Protein AF-A0A1H5B3J5-F1 (afdb_monomer)

Mean predicted aligned error: 4.42 Å

Organism: Pseudomonas anguilliseptica (NCBI:txid53406)

Radius of gyration: 18.08 Å; Cα contacts (8 Å, |Δi|>4): 80; chains: 1; bounding box: 44×31×54 Å

Sequence (116 aa):
MSEQALRQEIAELRAKVEAVDDWAAGVHRVLADVLPFLLRGHPEVEKVQQLLQQADRRYEELSAHPEKSQGPGDAAGLYEPGKMLNRLFGVLGVWPGVAPQLAARESLDRINQAKQ

Solvent-accessible surface area (backbone atoms only — not comparable to full-atom values): 6378 Å² total; per-residue (Å²): 133,54,73,68,57,52,54,51,52,51,51,54,52,48,54,51,53,50,56,52,49,54,51,52,51,51,53,51,50,52,48,65,69,50,44,57,72,64,36,49,91,35,92,60,36,66,61,53,49,51,54,19,46,50,24,32,52,51,19,54,48,30,68,78,35,61,86,72,45,89,47,99,92,44,52,33,77,79,21,40,67,37,27,51,49,41,51,52,36,30,44,70,50,40,43,83,97,49,57,28,70,56,41,42,48,57,51,51,52,51,56,57,59,76,74,109

Structure (mmCIF, N/CA/C/O backbone):
data_AF-A0A1H5B3J5-F1
#
_entry.id   AF-A0A1H5B3J5-F1
#
loop_
_atom_site.group_PDB
_atom_site.id
_atom_site.type_symbol
_atom_site.label_atom_id
_atom_site.label_alt_id
_atom_site.label_comp_id
_atom_site.label_asym_id
_atom_site.label_entity_id
_atom_site.label_seq_id
_atom_site.pdbx_PDB_ins_code
_atom_site.Cartn_x
_atom_site.Cartn_y
_atom_site.Cartn_z
_atom_site.occupancy
_atom_site.B_iso_or_equiv
_atom_site.auth_seq_id
_atom_site.auth_comp_id
_atom_site.auth_asym_id
_atom_site.auth_atom_id
_atom_site.pdbx_PDB_model_num
ATOM 1 N N . MET A 1 1 ? -25.882 6.571 30.986 1.00 63.03 1 MET A N 1
ATOM 2 C CA . MET A 1 1 ? -25.580 5.294 30.307 1.00 63.03 1 MET A CA 1
ATOM 3 C C . MET A 1 1 ? -24.847 4.402 31.296 1.00 63.03 1 MET A C 1
ATOM 5 O O . MET A 1 1 ? -24.038 4.940 32.043 1.00 63.03 1 MET A O 1
ATOM 9 N N . SER A 1 2 ? -25.171 3.110 31.394 1.00 90.50 2 SER A N 1
ATOM 10 C CA . SER A 1 2 ? -24.497 2.220 32.353 1.00 90.50 2 SER A CA 1
ATOM 11 C C . SER A 1 2 ? -23.105 1.829 31.850 1.00 90.50 2 SER A C 1
ATOM 13 O O . SER A 1 2 ? -22.862 1.799 30.645 1.00 90.50 2 SER A O 1
ATOM 15 N N . GLU A 1 3 ? -22.192 1.502 32.765 1.00 92.62 3 GLU A N 1
ATOM 16 C CA . GLU A 1 3 ? -20.848 1.021 32.415 1.00 92.62 3 GLU A CA 1
ATOM 17 C C . GLU A 1 3 ? -20.905 -0.217 31.503 1.00 92.62 3 GLU A C 1
ATOM 19 O O . GLU A 1 3 ? -20.137 -0.340 30.553 1.00 92.62 3 GLU A O 1
ATOM 24 N N . GLN A 1 4 ? -21.867 -1.109 31.751 1.00 91.94 4 GLN A N 1
ATOM 25 C CA . GLN A 1 4 ? -22.080 -2.302 30.938 1.00 91.94 4 GLN A CA 1
ATOM 26 C C . GLN A 1 4 ? -22.526 -1.962 29.508 1.00 91.94 4 GLN A C 1
ATOM 28 O O . GLN A 1 4 ? -22.020 -2.562 28.564 1.00 91.94 4 GLN A O 1
ATOM 33 N N . ALA A 1 5 ? -23.403 -0.965 29.341 1.00 91.38 5 ALA A N 1
ATOM 34 C CA . ALA A 1 5 ? -23.809 -0.490 28.019 1.00 91.38 5 ALA A CA 1
ATOM 35 C C . ALA A 1 5 ? -22.631 0.141 27.255 1.00 91.38 5 ALA A C 1
ATOM 37 O O . ALA A 1 5 ? -22.443 -0.156 26.081 1.00 91.38 5 ALA A O 1
ATOM 38 N N . LEU A 1 6 ? -21.782 0.925 27.933 1.00 94.56 6 LEU A N 1
ATOM 39 C CA . LEU A 1 6 ? -20.580 1.516 27.328 1.00 94.56 6 LEU A CA 1
ATOM 40 C C . LEU A 1 6 ? -19.577 0.440 26.874 1.00 94.56 6 LEU A C 1
ATOM 42 O O . LEU A 1 6 ? -19.024 0.523 25.782 1.00 94.56 6 LEU A O 1
ATOM 46 N N . ARG A 1 7 ? -19.343 -0.593 27.695 1.00 94.50 7 ARG A N 1
ATOM 47 C CA . ARG A 1 7 ? -18.445 -1.705 27.334 1.00 94.50 7 ARG A CA 1
ATOM 48 C C . ARG A 1 7 ? -18.953 -2.474 26.115 1.00 94.50 7 ARG A C 1
ATOM 50 O O . ARG A 1 7 ? -18.148 -2.847 25.265 1.00 94.50 7 ARG A O 1
ATOM 57 N N . GLN A 1 8 ? -20.264 -2.695 26.028 1.00 94.38 8 GLN A N 1
ATOM 58 C CA . GLN A 1 8 ? -20.874 -3.361 24.882 1.00 94.38 8 GLN A CA 1
ATOM 59 C C . GLN A 1 8 ? -20.754 -2.513 23.609 1.00 94.38 8 GLN A C 1
ATOM 61 O O . GLN A 1 8 ? -20.320 -3.023 22.581 1.00 94.38 8 GLN A O 1
ATOM 66 N N . GLU A 1 9 ? -21.033 -1.214 23.693 1.00 95.44 9 GLU A N 1
ATOM 67 C CA . GLU A 1 9 ? -20.884 -0.294 22.562 1.00 95.44 9 GLU A CA 1
ATOM 68 C C . GLU A 1 9 ? -19.431 -0.229 22.056 1.00 95.44 9 GLU A C 1
ATOM 70 O O . GLU A 1 9 ? -19.182 -0.297 20.853 1.00 95.44 9 GLU A O 1
ATOM 75 N N . ILE A 1 10 ? -18.447 -0.194 22.963 1.00 95.69 10 ILE A N 1
ATOM 76 C CA . ILE A 1 10 ? -17.023 -0.256 22.598 1.00 95.69 10 ILE A CA 1
ATOM 77 C C . ILE A 1 10 ? -16.686 -1.570 21.883 1.00 95.69 10 ILE A C 1
ATOM 79 O O . ILE A 1 10 ? -15.930 -1.553 20.912 1.00 95.69 10 ILE A O 1
ATOM 83 N N . ALA A 1 11 ? -17.216 -2.704 22.350 1.00 95.69 11 ALA A N 1
ATOM 84 C CA . ALA A 1 11 ? -16.976 -3.999 21.718 1.00 95.69 11 ALA A CA 1
ATOM 85 C C . ALA A 1 11 ? -17.554 -4.046 20.294 1.00 95.69 11 ALA A C 1
ATOM 87 O O . ALA A 1 11 ? -16.880 -4.499 19.371 1.00 95.69 11 ALA A O 1
ATOM 88 N N . GLU A 1 12 ? -18.759 -3.512 20.095 1.00 95.75 12 GLU A N 1
ATOM 89 C CA . GLU A 1 12 ? -19.386 -3.423 18.774 1.00 95.75 12 GLU A CA 1
ATOM 90 C C . GLU A 1 12 ? -18.615 -2.499 17.823 1.00 95.75 12 GLU A C 1
ATOM 92 O O . GLU A 1 12 ? -18.438 -2.826 16.650 1.00 95.75 12 GLU A O 1
ATOM 97 N N . LEU A 1 13 ? -18.130 -1.353 18.310 1.00 96.56 13 LEU A N 1
ATOM 98 C CA . LEU A 1 13 ? -17.313 -0.440 17.508 1.00 96.56 13 LEU A CA 1
ATOM 99 C C . LEU A 1 13 ? -15.976 -1.071 17.114 1.00 96.56 13 LEU A C 1
ATOM 101 O O . LEU A 1 13 ? -15.571 -0.945 15.961 1.00 96.56 13 LEU A O 1
ATOM 105 N N . ARG A 1 14 ? -15.319 -1.790 18.031 1.00 95.88 14 ARG A N 1
ATOM 106 C CA . ARG A 1 14 ? -14.084 -2.532 17.732 1.00 95.88 14 ARG A CA 1
ATOM 107 C C . ARG A 1 14 ? -14.309 -3.581 16.651 1.00 95.88 14 ARG A C 1
ATOM 109 O O . ARG A 1 14 ? -13.586 -3.570 15.664 1.00 95.88 14 ARG A O 1
ATOM 116 N N . ALA A 1 15 ? -15.358 -4.392 16.779 1.00 96.12 15 ALA A N 1
ATOM 117 C CA . ALA A 1 15 ? -15.692 -5.404 15.779 1.00 96.12 15 ALA A CA 1
ATOM 118 C C . ALA A 1 15 ? -15.970 -4.788 14.395 1.00 96.12 15 ALA A C 1
ATOM 120 O O . ALA A 1 15 ? -15.580 -5.342 13.371 1.00 96.12 15 ALA A O 1
ATOM 121 N N . LYS A 1 16 ? -16.618 -3.615 14.346 1.00 95.56 16 LYS A N 1
ATOM 122 C CA . LYS A 1 16 ? -16.837 -2.886 13.086 1.00 95.56 16 LYS A CA 1
ATOM 123 C C . LYS A 1 16 ? -15.531 -2.377 12.478 1.00 95.56 16 LYS A C 1
ATOM 125 O O . LYS A 1 16 ? -15.372 -2.466 11.266 1.00 95.56 16 LYS A O 1
ATOM 130 N N . VAL A 1 17 ? -14.619 -1.844 13.293 1.00 94.56 17 VAL A N 1
ATOM 131 C CA . VAL A 1 17 ? -13.301 -1.386 12.825 1.00 94.56 17 VAL A CA 1
ATOM 132 C C . VAL A 1 17 ? -12.485 -2.559 12.286 1.00 94.56 17 VAL A C 1
ATOM 134 O O . VAL A 1 17 ? -11.969 -2.459 11.179 1.00 94.56 17 VAL A O 1
ATOM 137 N N . GLU A 1 18 ? -12.439 -3.676 13.012 1.00 95.31 18 GLU A N 1
ATOM 138 C CA . GLU A 1 18 ? -11.745 -4.900 12.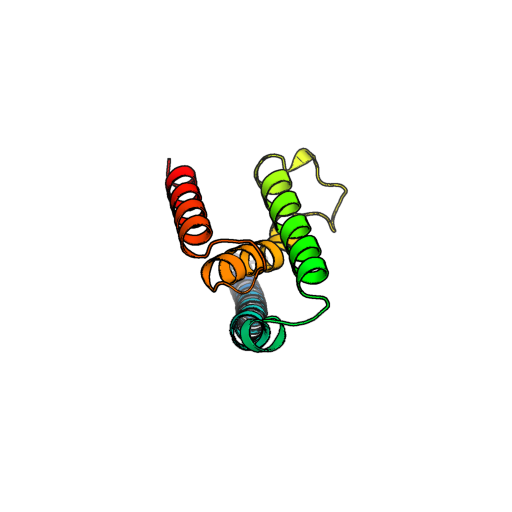585 1.00 95.31 18 GLU A CA 1
ATOM 139 C C . GLU A 1 18 ? -12.292 -5.420 11.249 1.00 95.31 18 GLU A C 1
ATOM 141 O O . GLU A 1 18 ? -11.526 -5.675 10.328 1.00 95.31 18 GLU A O 1
ATOM 146 N N . ALA A 1 19 ? -13.618 -5.477 11.084 1.00 95.00 19 ALA A N 1
ATOM 147 C CA . ALA A 1 19 ? -14.223 -5.924 9.829 1.00 95.00 19 ALA A CA 1
ATOM 148 C C . ALA A 1 19 ? -13.871 -5.027 8.625 1.00 95.00 19 ALA A C 1
ATOM 150 O O . ALA A 1 19 ? -13.729 -5.517 7.502 1.00 95.00 19 ALA A O 1
ATOM 151 N N . VAL A 1 20 ? -13.747 -3.711 8.835 1.00 92.88 20 VAL A N 1
ATOM 152 C CA . VAL A 1 20 ? -13.322 -2.774 7.781 1.00 92.88 20 VAL A CA 1
ATOM 153 C C . VAL A 1 20 ? -11.841 -2.958 7.449 1.00 92.88 20 VAL A C 1
ATOM 155 O O . VAL A 1 20 ? -11.483 -2.938 6.270 1.00 92.88 20 VAL A O 1
ATOM 158 N N . ASP A 1 21 ? -11.000 -3.160 8.462 1.00 92.38 21 ASP A N 1
ATOM 159 C CA . ASP A 1 21 ? -9.564 -3.382 8.290 1.00 92.38 21 ASP A CA 1
ATOM 160 C C . ASP A 1 21 ? -9.282 -4.692 7.537 1.00 92.38 21 ASP A C 1
ATOM 162 O O . ASP A 1 21 ? -8.571 -4.688 6.532 1.00 92.38 21 ASP A O 1
ATOM 166 N N . ASP A 1 22 ? -9.951 -5.787 7.915 1.00 95.44 22 ASP A N 1
ATOM 167 C CA . ASP A 1 22 ? -9.867 -7.081 7.227 1.00 95.44 22 ASP A CA 1
ATOM 168 C C . ASP A 1 22 ? -10.255 -6.970 5.747 1.00 95.44 22 ASP A C 1
ATOM 170 O O . ASP A 1 22 ? -9.600 -7.534 4.863 1.00 95.44 22 ASP A O 1
ATOM 174 N N . TRP A 1 23 ? -11.316 -6.214 5.450 1.00 95.31 23 TRP A N 1
ATOM 175 C CA . TRP A 1 23 ? -11.738 -5.977 4.075 1.00 95.31 23 TRP A CA 1
ATOM 176 C C . TRP A 1 23 ? -10.689 -5.179 3.286 1.00 95.31 23 TRP A C 1
ATOM 178 O O . TRP A 1 23 ? -10.337 -5.566 2.167 1.0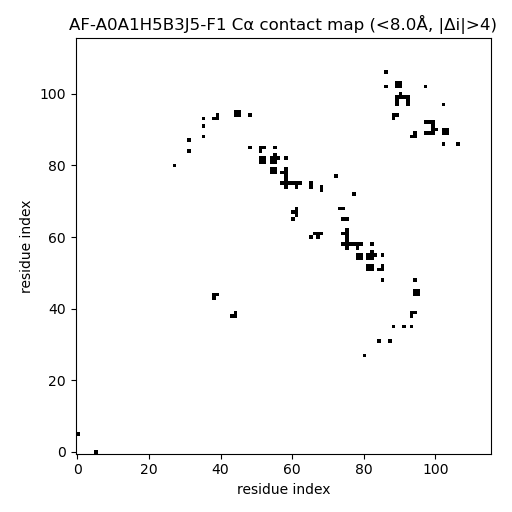0 95.31 23 TRP A O 1
ATOM 188 N N . ALA A 1 24 ? -10.150 -4.100 3.862 1.00 91.88 24 ALA A N 1
ATOM 189 C CA . ALA A 1 24 ? -9.123 -3.281 3.222 1.00 91.88 24 ALA A CA 1
ATOM 190 C C . ALA A 1 24 ? -7.829 -4.077 2.977 1.00 91.88 24 ALA A C 1
ATOM 192 O O . ALA A 1 24 ? -7.263 -4.022 1.879 1.00 91.88 24 ALA A O 1
ATOM 193 N N . ALA A 1 25 ? -7.405 -4.877 3.958 1.00 91.81 25 ALA A N 1
ATOM 194 C CA . ALA A 1 25 ? -6.273 -5.789 3.843 1.00 91.81 25 ALA A CA 1
ATOM 195 C C . ALA A 1 25 ? -6.507 -6.850 2.756 1.00 91.81 25 ALA A C 1
ATOM 197 O O . ALA A 1 25 ? -5.610 -7.125 1.955 1.00 91.81 25 ALA A O 1
ATOM 198 N N . GLY A 1 26 ? -7.722 -7.398 2.664 1.00 96.31 26 GLY A N 1
ATOM 199 C CA . GLY A 1 26 ? -8.116 -8.333 1.611 1.00 96.31 26 GLY A CA 1
ATOM 200 C C . GLY A 1 26 ? -8.005 -7.728 0.209 1.00 96.31 26 GLY A C 1
ATOM 201 O O . GLY A 1 26 ? -7.414 -8.339 -0.684 1.00 96.31 26 GLY A O 1
ATOM 202 N N . VAL A 1 27 ? -8.500 -6.501 0.012 1.00 96.25 27 VAL A N 1
ATOM 203 C CA . VAL A 1 27 ? -8.369 -5.779 -1.267 1.00 96.25 27 VAL A CA 1
ATOM 204 C C . VAL A 1 27 ? -6.900 -5.521 -1.600 1.00 96.25 27 VAL A C 1
ATOM 206 O O . VAL A 1 27 ? -6.465 -5.799 -2.720 1.00 96.25 27 VAL A O 1
ATOM 209 N N . HIS A 1 28 ? -6.115 -5.035 -0.633 1.00 95.62 28 HIS A N 1
ATOM 210 C CA . HIS A 1 28 ? -4.681 -4.799 -0.819 1.00 95.62 28 HIS A CA 1
ATOM 211 C C . HIS A 1 28 ? -3.948 -6.076 -1.234 1.00 95.62 28 HIS A C 1
ATOM 213 O O . HIS A 1 28 ? -3.171 -6.056 -2.191 1.00 95.62 28 HIS A O 1
ATOM 219 N N . ARG A 1 29 ? -4.260 -7.204 -0.586 1.00 96.25 29 ARG A N 1
ATOM 220 C CA . ARG A 1 29 ? -3.677 -8.510 -0.894 1.00 96.25 29 ARG A CA 1
ATOM 221 C C . ARG A 1 29 ? -3.984 -8.960 -2.319 1.00 96.25 29 ARG A C 1
ATOM 223 O O . ARG A 1 29 ? -3.073 -9.382 -3.027 1.00 96.25 29 ARG A O 1
ATOM 230 N N . VAL A 1 30 ? -5.236 -8.832 -2.760 1.00 97.44 30 VAL A N 1
ATOM 231 C CA . VAL A 1 30 ? -5.630 -9.171 -4.137 1.00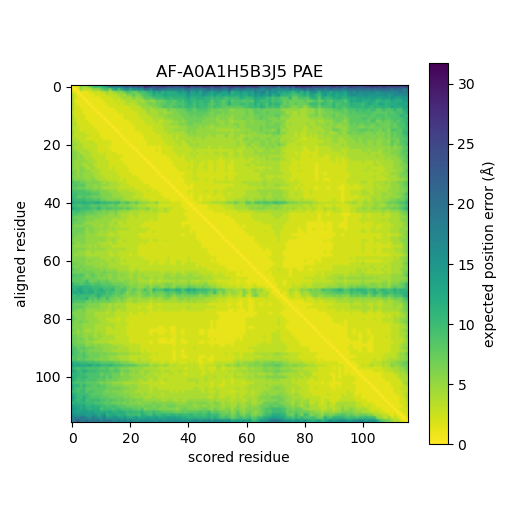 97.44 30 VAL A CA 1
ATOM 232 C C . VAL A 1 30 ? -4.862 -8.317 -5.147 1.00 97.44 30 VAL A C 1
ATOM 234 O O . VAL A 1 30 ? -4.337 -8.845 -6.128 1.00 97.44 30 VAL A O 1
ATOM 237 N N . LEU A 1 31 ? -4.734 -7.010 -4.899 1.00 96.62 31 LEU A N 1
ATOM 238 C CA . LEU A 1 31 ? -3.953 -6.122 -5.764 1.00 96.62 31 LEU A CA 1
ATOM 239 C C . LEU A 1 31 ? -2.473 -6.524 -5.797 1.00 96.62 31 LEU A C 1
ATOM 241 O O . LEU A 1 31 ? -1.879 -6.579 -6.873 1.00 96.62 31 LEU A O 1
ATOM 245 N N . ALA A 1 32 ? -1.889 -6.837 -4.642 1.00 95.81 32 ALA A N 1
ATOM 246 C CA . ALA A 1 32 ? -0.505 -7.277 -4.523 1.00 95.81 32 ALA A CA 1
ATOM 247 C C . ALA A 1 32 ? -0.223 -8.588 -5.276 1.00 95.81 32 ALA A C 1
ATOM 249 O O . ALA A 1 32 ? 0.856 -8.732 -5.850 1.00 95.81 32 ALA A O 1
ATOM 250 N N . ASP A 1 33 ? -1.184 -9.513 -5.305 1.00 96.75 33 ASP A N 1
ATOM 251 C CA . ASP A 1 33 ? -1.035 -10.812 -5.965 1.00 96.75 33 ASP A CA 1
ATOM 252 C C . ASP A 1 33 ? -1.249 -10.731 -7.485 1.00 96.75 33 ASP A C 1
ATOM 254 O O . ASP A 1 33 ? -0.574 -11.426 -8.242 1.00 96.75 33 ASP A O 1
ATOM 258 N N . VAL A 1 34 ? -2.156 -9.870 -7.958 1.00 97.00 34 VAL A N 1
ATOM 259 C CA . VAL A 1 34 ? -2.536 -9.809 -9.381 1.00 97.00 34 VAL A CA 1
ATOM 260 C C . VAL A 1 34 ? -1.683 -8.817 -10.174 1.00 97.00 34 VAL A C 1
ATOM 262 O O . VAL A 1 34 ? -1.203 -9.135 -11.266 1.00 97.00 34 VAL A O 1
ATOM 265 N N . LEU A 1 35 ? -1.468 -7.609 -9.645 1.00 96.25 35 LEU A N 1
ATOM 266 C CA . LEU A 1 35 ? -0.842 -6.517 -10.397 1.00 96.25 35 LEU A CA 1
ATOM 267 C C . LEU A 1 35 ? 0.584 -6.805 -10.896 1.00 96.25 35 LEU A C 1
ATOM 269 O O . LEU A 1 35 ? 0.882 -6.379 -12.012 1.00 96.25 35 LEU A O 1
ATOM 273 N N . PRO A 1 36 ? 1.469 -7.538 -10.189 1.00 96.31 36 PRO A N 1
ATOM 274 C CA . PRO A 1 36 ? 2.803 -7.839 -10.709 1.00 96.31 36 PRO A CA 1
ATOM 275 C C . PRO A 1 36 ? 2.794 -8.556 -12.062 1.00 96.31 36 PRO A C 1
ATOM 277 O O . PRO A 1 36 ? 3.697 -8.351 -12.871 1.00 96.31 36 PRO A O 1
ATOM 280 N N . PHE A 1 37 ? 1.792 -9.399 -12.323 1.00 95.50 37 PHE A N 1
ATOM 281 C CA . PHE A 1 37 ? 1.662 -1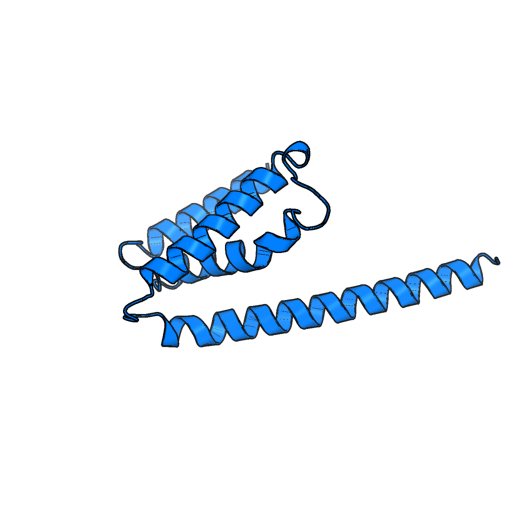0.103 -13.600 1.00 95.50 37 PHE A CA 1
ATOM 282 C C . PHE A 1 37 ? 1.148 -9.192 -14.715 1.00 95.50 37 PHE A C 1
ATOM 284 O O . PHE A 1 37 ? 1.515 -9.385 -15.869 1.00 95.50 37 PHE A O 1
ATOM 291 N N . LEU A 1 38 ? 0.334 -8.192 -14.369 1.00 95.81 38 LEU A N 1
ATOM 292 C CA . LEU A 1 38 ? -0.247 -7.249 -15.325 1.00 95.81 38 LEU A CA 1
ATOM 293 C C . LEU A 1 38 ? 0.685 -6.076 -15.649 1.00 95.81 38 LEU A C 1
ATOM 295 O O . LEU A 1 38 ? 0.625 -5.539 -16.749 1.00 95.81 38 LEU A O 1
ATOM 299 N N . LEU A 1 39 ? 1.519 -5.661 -14.693 1.00 96.19 39 LEU A N 1
ATOM 300 C CA . LEU A 1 39 ? 2.353 -4.463 -14.807 1.00 96.19 39 LEU A CA 1
ATOM 301 C C . LEU A 1 39 ? 3.729 -4.730 -15.426 1.00 96.19 39 LEU A C 1
ATOM 303 O O . LEU A 1 39 ? 4.307 -3.827 -16.029 1.00 96.19 39 LEU A O 1
ATOM 307 N N . ARG A 1 40 ? 4.278 -5.946 -15.306 1.00 93.94 40 ARG A N 1
ATOM 308 C CA . ARG A 1 40 ? 5.589 -6.267 -15.893 1.00 93.94 40 ARG A CA 1
ATOM 309 C C . ARG A 1 40 ? 5.535 -6.168 -17.417 1.00 93.94 40 ARG A C 1
ATOM 311 O O . ARG A 1 40 ? 4.812 -6.914 -18.067 1.00 93.94 40 ARG A O 1
ATOM 318 N N . GLY A 1 41 ? 6.328 -5.257 -17.977 1.00 89.88 41 GLY A N 1
ATOM 319 C CA . GLY A 1 41 ? 6.352 -4.992 -19.418 1.00 89.88 41 GLY A CA 1
ATOM 320 C C . GLY A 1 41 ? 5.136 -4.214 -19.934 1.00 89.88 41 GLY A C 1
ATOM 321 O O . GLY A 1 41 ? 4.991 -4.058 -21.144 1.00 89.88 41 GLY A O 1
ATOM 322 N N . HIS A 1 42 ? 4.271 -3.716 -19.045 1.00 96.12 42 HIS A N 1
ATOM 323 C CA . HIS A 1 42 ? 3.134 -2.890 -19.430 1.00 96.12 42 HIS A CA 1
ATOM 324 C C . HIS A 1 42 ? 3.612 -1.501 -19.898 1.00 96.12 42 HIS A C 1
ATOM 326 O O . HIS A 1 42 ? 4.453 -0.905 -19.223 1.00 96.12 42 HIS A O 1
ATOM 332 N N . PRO A 1 43 ? 3.064 -0.930 -20.989 1.00 95.81 43 PRO A N 1
ATOM 333 C CA . PRO A 1 43 ? 3.519 0.360 -21.526 1.00 95.81 43 PRO A CA 1
ATOM 334 C C . PRO A 1 43 ? 3.383 1.518 -20.527 1.00 95.81 43 PRO A C 1
ATOM 336 O O . PRO A 1 43 ? 4.228 2.400 -20.471 1.00 95.81 43 PRO A O 1
ATOM 339 N N . GLU A 1 44 ? 2.350 1.485 -19.684 1.00 96.25 44 GLU A N 1
ATOM 340 C CA . GLU A 1 44 ? 2.091 2.524 -18.674 1.00 96.25 44 GLU A CA 1
ATOM 341 C C . GLU A 1 44 ? 2.741 2.239 -17.304 1.00 96.25 44 GLU A C 1
ATOM 343 O O . GLU A 1 44 ? 2.393 2.886 -16.314 1.00 96.25 44 GLU A O 1
ATOM 348 N N . VAL A 1 45 ? 3.645 1.255 -17.190 1.00 96.69 45 VAL A N 1
ATOM 349 C CA . VAL A 1 45 ? 4.200 0.844 -15.884 1.00 96.69 45 VAL A CA 1
ATOM 350 C C . VAL A 1 45 ? 4.900 1.995 -15.153 1.00 96.69 45 VAL A C 1
ATOM 352 O O . VAL A 1 45 ? 4.739 2.138 -13.944 1.00 96.69 45 VAL A O 1
ATOM 355 N N . GLU A 1 46 ? 5.602 2.867 -15.877 1.00 96.19 46 GLU A N 1
ATOM 356 C CA . GLU A 1 46 ? 6.285 4.032 -15.302 1.00 96.19 46 GLU A CA 1
ATOM 357 C C . GLU A 1 46 ? 5.294 5.038 -14.709 1.00 96.19 46 GLU A C 1
ATOM 359 O O . GLU A 1 46 ? 5.518 5.585 -13.629 1.00 96.19 46 GLU A O 1
ATOM 364 N N . LYS A 1 47 ? 4.150 5.241 -15.370 1.00 96.88 47 LYS A N 1
ATOM 365 C CA . LYS A 1 47 ? 3.083 6.114 -14.871 1.00 96.88 47 LYS A CA 1
ATOM 366 C C . LYS A 1 47 ? 2.465 5.554 -13.592 1.00 96.88 47 LYS A C 1
ATOM 368 O O . LYS A 1 47 ? 2.248 6.296 -12.636 1.00 96.88 47 LYS A O 1
ATOM 373 N N . VAL A 1 48 ? 2.219 4.243 -13.549 1.00 96.88 48 VAL A N 1
ATOM 374 C CA . VAL A 1 48 ? 1.730 3.564 -12.338 1.00 96.88 48 VAL A CA 1
ATOM 375 C C . VAL A 1 48 ? 2.749 3.685 -11.205 1.00 96.88 48 VAL A C 1
ATOM 377 O O . VAL A 1 48 ? 2.383 4.050 -10.087 1.00 96.88 48 VAL A O 1
ATOM 380 N N . GLN A 1 49 ? 4.029 3.449 -11.495 1.00 97.00 49 GLN A N 1
ATOM 381 C CA . GLN A 1 49 ? 5.110 3.606 -10.527 1.00 97.00 49 GLN A CA 1
ATOM 382 C C . GLN A 1 49 ? 5.149 5.033 -9.963 1.00 97.00 49 GLN A C 1
ATOM 384 O O . GLN A 1 49 ? 5.222 5.200 -8.749 1.00 97.00 49 GLN A O 1
ATOM 389 N N . GLN A 1 50 ? 5.045 6.066 -10.804 1.00 97.25 50 GLN A N 1
ATOM 390 C CA . GLN A 1 50 ? 5.043 7.461 -10.353 1.00 97.25 50 GLN A CA 1
ATOM 391 C C . GLN A 1 50 ? 3.883 7.774 -9.400 1.00 97.25 50 GLN A C 1
ATOM 393 O O . GLN A 1 50 ? 4.095 8.456 -8.397 1.00 97.25 50 GLN A O 1
ATOM 398 N N . LEU A 1 51 ? 2.678 7.267 -9.676 1.00 97.06 51 LEU A N 1
ATOM 399 C CA . LEU A 1 51 ? 1.517 7.450 -8.796 1.00 97.06 51 LEU A CA 1
ATOM 400 C C . LEU A 1 51 ? 1.743 6.794 -7.427 1.00 97.06 51 LEU A C 1
ATOM 402 O O . LEU A 1 51 ? 1.506 7.412 -6.389 1.00 97.06 51 LEU A O 1
ATOM 406 N N . LEU A 1 52 ? 2.268 5.568 -7.410 1.00 97.50 52 LEU A N 1
ATOM 407 C CA . LEU A 1 52 ? 2.555 4.855 -6.165 1.00 97.50 52 LEU A CA 1
ATOM 408 C C . LEU A 1 52 ? 3.734 5.476 -5.396 1.00 97.50 52 LEU A C 1
ATOM 410 O O . LEU A 1 52 ? 3.706 5.531 -4.169 1.00 97.50 52 LEU A O 1
ATOM 414 N N . GLN A 1 53 ? 4.732 6.027 -6.091 1.00 97.19 53 GLN A N 1
ATOM 415 C CA . GLN A 1 53 ? 5.812 6.807 -5.477 1.00 97.19 53 GLN A CA 1
ATOM 416 C C . GLN A 1 53 ? 5.315 8.119 -4.862 1.00 97.19 53 GLN A C 1
ATOM 418 O O . GLN A 1 53 ? 5.840 8.547 -3.837 1.00 97.19 53 GLN A O 1
ATOM 423 N N . GLN A 1 54 ? 4.329 8.783 -5.472 1.00 97.62 54 GLN A N 1
ATOM 424 C CA . GLN A 1 54 ? 3.711 9.974 -4.884 1.00 97.62 54 GLN A CA 1
ATOM 425 C C . GLN A 1 54 ? 2.990 9.627 -3.580 1.00 97.62 54 GLN A C 1
ATOM 427 O O . GLN A 1 54 ? 3.176 10.338 -2.595 1.00 97.62 54 GLN A O 1
ATOM 432 N N . ALA A 1 55 ? 2.254 8.512 -3.549 1.00 97.12 55 ALA A N 1
ATOM 433 C CA . ALA A 1 55 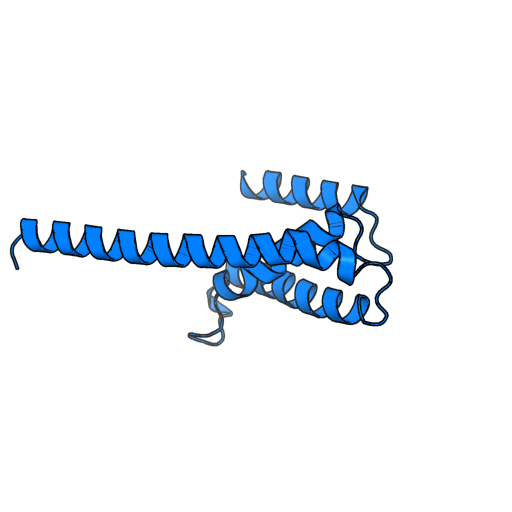? 1.645 8.009 -2.320 1.00 97.12 55 ALA A CA 1
ATOM 434 C C . ALA A 1 55 ? 2.705 7.674 -1.254 1.00 97.12 55 ALA A C 1
ATOM 436 O O . ALA A 1 55 ? 2.566 8.095 -0.112 1.00 97.12 55 ALA A O 1
ATOM 437 N N . ASP A 1 56 ? 3.800 7.004 -1.631 1.00 97.69 56 ASP A N 1
ATOM 438 C CA . ASP A 1 56 ? 4.923 6.711 -0.725 1.00 97.69 56 ASP A CA 1
ATOM 439 C C . ASP A 1 56 ? 5.513 7.987 -0.106 1.00 97.69 56 ASP A C 1
ATOM 441 O O . ASP A 1 56 ? 5.620 8.105 1.113 1.00 97.69 56 ASP A O 1
ATOM 445 N N . ARG A 1 57 ? 5.800 9.000 -0.930 1.00 97.44 57 ARG A N 1
ATOM 446 C CA . ARG A 1 57 ? 6.311 10.289 -0.442 1.00 97.44 57 ARG A CA 1
ATOM 447 C C . ARG A 1 57 ? 5.315 11.013 0.459 1.00 97.44 57 ARG A C 1
ATOM 449 O O . ARG A 1 57 ? 5.725 11.550 1.484 1.00 97.44 57 ARG A O 1
ATOM 456 N N . ARG A 1 58 ? 4.029 11.044 0.090 1.00 97.62 58 ARG A N 1
ATOM 457 C CA . ARG A 1 58 ? 3.007 11.745 0.879 1.00 97.62 58 ARG A CA 1
ATOM 458 C C . ARG A 1 58 ? 2.744 11.045 2.211 1.00 97.62 58 ARG A C 1
ATOM 460 O O . ARG A 1 58 ? 2.561 11.730 3.212 1.00 97.62 58 ARG A O 1
ATOM 467 N N . TYR A 1 59 ? 2.798 9.712 2.234 1.00 97.25 59 TYR A N 1
ATOM 468 C CA . TYR A 1 59 ? 2.775 8.923 3.463 1.00 97.25 59 TYR A CA 1
ATOM 469 C C . TYR A 1 59 ? 3.922 9.337 4.391 1.00 97.25 59 TYR A C 1
ATOM 471 O O . TYR A 1 59 ? 3.662 9.765 5.509 1.00 97.25 59 TYR A O 1
ATOM 479 N N . GLU A 1 60 ? 5.172 9.282 3.919 1.00 96.12 60 GLU A N 1
ATOM 480 C CA . GLU A 1 60 ? 6.342 9.604 4.750 1.00 96.12 60 GLU A CA 1
ATOM 481 C C . GLU A 1 60 ? 6.313 11.052 5.257 1.00 96.12 60 GLU A C 1
ATOM 483 O O . GLU A 1 60 ? 6.605 11.310 6.424 1.00 96.12 60 GLU A O 1
ATOM 488 N N . GLU A 1 61 ? 5.894 11.999 4.413 1.00 97.25 61 GLU A N 1
ATOM 489 C CA . GLU A 1 61 ? 5.741 13.393 4.823 1.00 97.25 61 GLU A CA 1
ATOM 490 C C . GLU A 1 61 ? 4.710 13.555 5.944 1.00 97.25 61 GLU A C 1
ATOM 492 O O . GLU A 1 61 ? 5.013 14.204 6.939 1.00 97.25 61 GLU A O 1
ATOM 497 N N . LEU A 1 62 ? 3.517 12.971 5.811 1.00 97.06 62 LEU A N 1
ATOM 498 C CA . LEU A 1 62 ? 2.454 13.114 6.811 1.00 97.06 62 LEU A CA 1
ATOM 499 C C . LEU A 1 62 ? 2.702 12.279 8.070 1.00 97.06 62 LEU A C 1
ATOM 501 O O . LEU A 1 62 ? 2.231 12.649 9.142 1.00 97.06 62 LEU A O 1
ATOM 505 N N . SER A 1 63 ? 3.436 11.170 7.962 1.00 95.12 63 SER A N 1
ATOM 506 C CA . SER A 1 63 ? 3.882 10.393 9.119 1.00 95.12 63 SER A CA 1
ATOM 507 C C . SER A 1 63 ? 4.909 11.162 9.952 1.00 95.12 63 SER A C 1
ATOM 509 O O . SER A 1 63 ? 4.841 11.114 11.177 1.00 95.12 63 SER A O 1
ATOM 511 N N . ALA A 1 64 ? 5.835 11.881 9.309 1.00 95.19 64 ALA A N 1
ATOM 512 C CA . ALA A 1 64 ? 6.828 12.705 9.999 1.00 95.19 64 ALA A CA 1
ATOM 513 C C . ALA A 1 64 ? 6.271 14.067 10.452 1.00 95.19 64 ALA A C 1
ATOM 515 O O . ALA A 1 64 ? 6.681 14.585 11.489 1.00 95.19 64 ALA A O 1
ATOM 516 N N . HIS A 1 65 ? 5.342 14.634 9.680 1.00 96.00 65 HIS A N 1
ATOM 517 C CA . HIS A 1 65 ? 4.806 15.984 9.850 1.00 96.00 65 HIS A CA 1
ATOM 518 C C . HIS A 1 65 ? 3.276 16.015 9.691 1.00 96.00 65 HIS A C 1
ATOM 520 O O . HIS A 1 65 ? 2.770 16.495 8.666 1.00 96.00 65 HIS A O 1
ATOM 526 N N . PRO A 1 66 ? 2.502 15.527 10.680 1.00 94.62 66 PRO A N 1
ATOM 527 C CA . PRO A 1 66 ? 1.038 15.530 10.612 1.00 94.62 66 PRO A CA 1
ATOM 528 C C . PRO A 1 66 ? 0.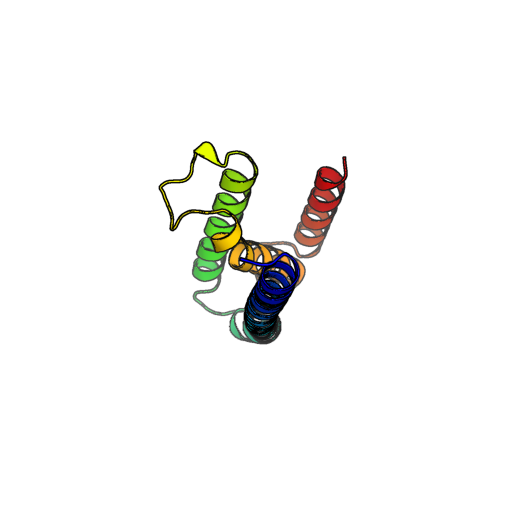436 16.930 10.403 1.00 94.62 66 PRO A C 1
ATOM 530 O O . PRO A 1 66 ? -0.629 17.070 9.804 1.00 94.62 66 PRO A O 1
ATOM 533 N N . GLU A 1 67 ? 1.132 17.982 10.845 1.00 95.94 67 GLU A N 1
ATOM 534 C CA . GLU A 1 67 ? 0.750 19.386 10.674 1.00 95.94 67 GLU A CA 1
ATOM 535 C C . GLU A 1 67 ? 0.716 19.848 9.211 1.00 95.94 67 GLU A C 1
ATOM 537 O O . GLU A 1 67 ? 0.093 20.862 8.901 1.00 95.94 67 GLU A O 1
ATOM 542 N N . LYS A 1 68 ? 1.356 19.108 8.297 1.00 96.12 68 LYS A N 1
ATOM 543 C CA . LYS A 1 68 ? 1.323 19.379 6.851 1.00 96.12 68 LYS A CA 1
ATOM 544 C C . LYS A 1 68 ? 0.079 18.829 6.148 1.00 96.12 68 LYS A C 1
ATOM 546 O O . LYS A 1 68 ? -0.007 18.898 4.915 1.00 96.12 68 LYS A O 1
ATOM 551 N N . SER A 1 69 ? -0.859 18.265 6.905 1.00 95.69 69 SER A N 1
ATOM 552 C CA . SER A 1 69 ? -2.159 17.848 6.391 1.00 95.69 69 SER A CA 1
ATOM 553 C C . SER A 1 69 ? -2.937 19.040 5.823 1.00 95.69 69 SER A C 1
ATOM 555 O O . SER A 1 69 ? -3.007 20.113 6.420 1.00 95.69 69 SER A O 1
ATOM 557 N N . GLN A 1 70 ? -3.552 18.838 4.661 1.00 94.94 70 GLN A N 1
ATOM 558 C CA . GLN A 1 70 ? -4.419 19.802 3.983 1.00 94.94 70 GLN A CA 1
ATOM 559 C C . GLN A 1 70 ? -5.896 19.659 4.389 1.00 94.94 70 GLN A C 1
ATOM 561 O O . GLN A 1 70 ? -6.745 20.393 3.883 1.00 94.94 70 GLN A O 1
ATOM 566 N N . GLY A 1 71 ? -6.223 18.727 5.293 1.00 91.88 71 GLY A N 1
ATOM 567 C CA . GLY A 1 71 ? -7.570 18.544 5.827 1.00 91.88 71 GLY A CA 1
ATOM 568 C C . GLY A 1 71 ? -8.005 17.078 5.963 1.00 91.88 71 GLY A C 1
ATOM 569 O O . GLY A 1 71 ? -7.193 16.164 5.836 1.00 91.88 71 GLY A O 1
ATOM 570 N N . PRO A 1 72 ? -9.311 16.828 6.193 1.00 83.25 72 PRO A N 1
ATOM 571 C CA . PRO A 1 72 ? -9.848 15.501 6.530 1.00 83.25 72 PRO A CA 1
ATOM 572 C C . PRO A 1 72 ? -9.623 14.388 5.488 1.00 83.25 72 PRO A C 1
ATOM 574 O O . PRO A 1 72 ? -9.746 13.215 5.822 1.00 83.25 72 PRO A O 1
ATOM 577 N N . GLY A 1 73 ? -9.301 14.734 4.237 1.00 90.5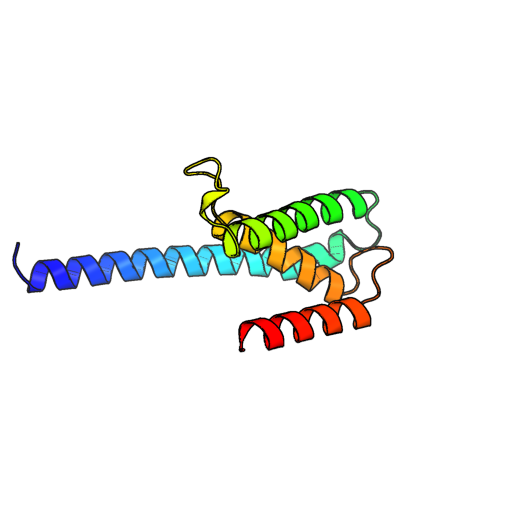0 73 GLY A N 1
ATOM 578 C CA . GLY A 1 73 ? -8.987 13.787 3.156 1.00 90.50 73 GLY A CA 1
ATOM 579 C C . GLY A 1 73 ? -7.491 13.568 2.920 1.00 90.50 73 GLY A C 1
ATOM 580 O O . GLY A 1 73 ? -7.118 12.989 1.906 1.00 90.50 73 GLY A O 1
ATOM 581 N N . ASP A 1 74 ? -6.637 14.063 3.813 1.00 93.25 74 ASP A N 1
ATOM 582 C CA . ASP A 1 74 ? -5.191 14.080 3.637 1.00 93.25 74 ASP A CA 1
ATOM 583 C C . ASP A 1 74 ? -4.494 13.666 4.937 1.00 93.25 74 ASP A C 1
ATOM 585 O O . ASP A 1 74 ? -3.943 14.471 5.689 1.00 93.25 74 ASP A O 1
ATOM 589 N N . ALA A 1 75 ? -4.579 12.368 5.214 1.00 94.62 75 ALA A N 1
ATOM 590 C CA . ALA A 1 75 ? -3.979 11.709 6.364 1.00 94.62 75 ALA A CA 1
ATOM 591 C C . ALA A 1 75 ? -3.051 10.587 5.888 1.00 94.62 75 ALA A C 1
ATOM 593 O O . ALA A 1 75 ? -3.335 9.940 4.880 1.00 94.62 75 ALA A O 1
ATOM 594 N N . ALA A 1 76 ? -1.972 10.318 6.631 1.00 95.19 76 ALA A N 1
ATOM 595 C CA . ALA A 1 76 ? -0.967 9.320 6.251 1.00 95.19 76 ALA A CA 1
ATOM 596 C C . ALA A 1 76 ? -1.588 7.954 5.899 1.00 95.19 76 ALA A C 1
ATOM 598 O O . ALA A 1 76 ? -1.272 7.389 4.854 1.00 95.19 76 ALA A O 1
ATOM 599 N N . GLY A 1 77 ? -2.549 7.476 6.700 1.00 92.94 77 GLY A N 1
ATOM 600 C CA . GLY A 1 77 ? -3.223 6.189 6.479 1.00 92.94 77 GLY A CA 1
ATOM 601 C C . GLY A 1 77 ? -3.932 6.059 5.123 1.00 92.94 77 GLY A C 1
ATOM 602 O O . GLY A 1 77 ? -4.053 4.955 4.604 1.00 92.94 77 GLY A O 1
ATOM 603 N N . LEU A 1 78 ? -4.328 7.167 4.484 1.00 94.12 78 LEU A N 1
ATOM 604 C CA . LEU A 1 78 ? -4.934 7.134 3.145 1.00 94.12 78 LEU A CA 1
ATOM 605 C C . LEU A 1 78 ? -3.914 6.810 2.041 1.00 94.12 78 LEU A C 1
ATOM 607 O O . LEU A 1 78 ? -4.282 6.294 0.988 1.00 94.12 78 LEU A O 1
ATOM 611 N N . TYR A 1 79 ? -2.632 7.089 2.281 1.00 96.69 79 TYR A N 1
ATOM 612 C CA . TYR A 1 79 ? -1.543 6.853 1.330 1.00 96.69 79 TYR A CA 1
ATOM 613 C C . TYR A 1 79 ? -0.778 5.553 1.607 1.00 96.69 79 TYR A C 1
ATOM 615 O O . TYR A 1 79 ? -0.009 5.088 0.759 1.00 96.69 79 TYR A O 1
ATOM 623 N N . GLU A 1 80 ? -1.001 4.941 2.770 1.00 95.56 80 GLU A N 1
ATOM 624 C CA . GLU A 1 80 ? -0.306 3.733 3.208 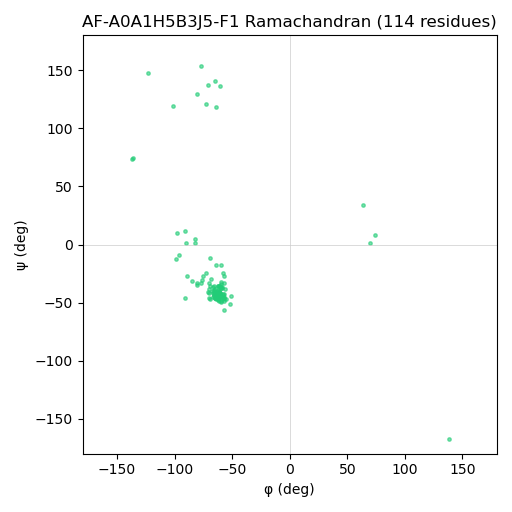1.00 95.56 80 GLU A CA 1
ATOM 625 C C . GLU A 1 80 ? -0.449 2.546 2.238 1.00 95.56 80 GLU A C 1
ATOM 627 O O . GLU A 1 80 ? 0.582 1.959 1.889 1.00 95.56 80 GLU A O 1
ATOM 632 N N . PRO A 1 81 ? -1.644 2.215 1.702 1.00 95.69 81 PRO A N 1
ATOM 633 C CA . PRO A 1 81 ? -1.776 1.121 0.741 1.00 95.69 81 PRO A CA 1
ATOM 634 C C . PRO A 1 81 ? -0.902 1.330 -0.504 1.00 95.69 81 PRO A C 1
ATOM 636 O O . PRO A 1 81 ? -0.211 0.409 -0.950 1.00 95.69 81 PRO A O 1
ATOM 639 N N . GLY A 1 82 ? -0.875 2.561 -1.031 1.00 96.88 82 GLY A N 1
ATOM 640 C CA . GLY A 1 82 ? -0.071 2.933 -2.197 1.00 96.88 82 GLY A CA 1
ATOM 641 C C . GLY A 1 82 ? 1.429 2.848 -1.920 1.00 96.88 82 GLY A C 1
ATOM 642 O O . GLY A 1 82 ? 2.170 2.253 -2.703 1.00 96.88 82 GLY A O 1
ATOM 643 N N . LYS A 1 83 ? 1.862 3.346 -0.758 1.00 97.06 83 LYS A N 1
ATOM 644 C CA . LYS A 1 83 ? 3.227 3.188 -0.238 1.00 97.06 83 LYS A CA 1
ATOM 645 C C . LYS A 1 83 ? 3.632 1.713 -0.143 1.00 97.06 83 LYS A C 1
ATOM 647 O O . LYS A 1 83 ? 4.716 1.334 -0.588 1.00 97.06 83 LYS A O 1
ATOM 652 N N . MET A 1 84 ? 2.773 0.861 0.416 1.00 96.62 84 MET A N 1
ATOM 653 C CA . MET A 1 84 ? 3.048 -0.572 0.557 1.00 96.62 84 MET A CA 1
ATOM 654 C C . MET A 1 84 ? 3.187 -1.258 -0.805 1.00 96.62 84 MET A C 1
ATOM 656 O O . MET A 1 84 ? 4.152 -1.996 -1.008 1.00 96.62 84 MET A O 1
ATOM 660 N N . LEU A 1 85 ? 2.280 -0.979 -1.749 1.00 97.81 85 LEU A N 1
ATOM 661 C CA . LEU A 1 85 ? 2.363 -1.519 -3.110 1.00 97.81 85 LEU A CA 1
ATOM 662 C C . LEU A 1 85 ? 3.624 -1.031 -3.832 1.00 97.81 85 LEU A C 1
ATOM 664 O O . LEU A 1 85 ? 4.327 -1.849 -4.418 1.00 97.81 85 LEU A O 1
ATOM 668 N N . ASN A 1 86 ? 3.965 0.262 -3.733 1.00 97.56 86 ASN A N 1
ATOM 669 C CA . ASN A 1 86 ? 5.185 0.820 -4.326 1.00 97.56 86 ASN A CA 1
ATOM 670 C C . ASN A 1 86 ? 6.428 0.020 -3.917 1.00 97.56 86 ASN A C 1
ATOM 672 O O . ASN A 1 86 ? 7.224 -0.401 -4.759 1.00 97.56 86 ASN A O 1
ATOM 676 N N . ARG A 1 87 ? 6.582 -0.201 -2.607 1.00 96.31 87 ARG A N 1
ATOM 677 C CA . ARG A 1 87 ? 7.749 -0.879 -2.035 1.00 96.31 87 ARG A CA 1
ATOM 678 C C . ARG A 1 87 ? 7.763 -2.358 -2.388 1.00 96.31 87 ARG A C 1
ATOM 680 O O . ARG A 1 87 ? 8.787 -2.860 -2.846 1.00 96.31 87 ARG A O 1
ATOM 687 N N . LEU A 1 88 ? 6.626 -3.038 -2.239 1.00 97.00 88 LEU A N 1
ATOM 688 C CA . LEU A 1 88 ? 6.491 -4.451 -2.586 1.00 97.00 88 LEU A CA 1
ATOM 689 C C . LEU A 1 88 ? 6.849 -4.703 -4.055 1.00 97.00 88 LEU A C 1
ATOM 691 O O . LEU A 1 88 ? 7.619 -5.607 -4.365 1.00 97.00 88 LEU A O 1
ATOM 695 N N . PHE A 1 89 ? 6.332 -3.884 -4.965 1.00 97.69 89 PHE A N 1
ATOM 696 C CA . PHE A 1 89 ? 6.572 -4.027 -6.398 1.00 97.69 89 PHE A CA 1
ATOM 697 C C . PHE A 1 89 ? 8.021 -3.725 -6.794 1.00 97.69 89 PHE A C 1
ATOM 699 O O . PHE A 1 89 ? 8.544 -4.376 -7.701 1.00 97.69 89 PHE A O 1
ATOM 706 N N . GLY A 1 90 ? 8.714 -2.849 -6.060 1.00 96.81 90 GLY A N 1
ATOM 707 C CA . GLY A 1 90 ? 10.166 -2.693 -6.176 1.00 96.81 90 GLY A CA 1
ATOM 708 C C . GLY A 1 90 ? 10.916 -3.976 -5.802 1.00 96.81 90 GLY A C 1
ATOM 709 O O . GLY A 1 90 ? 11.747 -4.450 -6.573 1.00 96.81 90 GLY A O 1
ATOM 710 N N . VAL A 1 91 ? 10.568 -4.593 -4.667 1.00 96.69 91 VAL A N 1
ATOM 711 C CA . VAL A 1 91 ? 11.159 -5.870 -4.213 1.00 96.69 91 VAL A CA 1
ATOM 712 C C . VAL A 1 91 ? 10.874 -7.018 -5.189 1.00 96.69 91 VAL A C 1
ATOM 714 O O . VAL A 1 91 ? 11.729 -7.869 -5.410 1.00 96.69 91 VAL A O 1
ATOM 717 N N . LEU A 1 92 ? 9.693 -7.036 -5.808 1.00 96.00 92 LEU A N 1
ATOM 718 C CA . LEU A 1 92 ? 9.290 -8.054 -6.786 1.00 96.00 92 LEU A CA 1
ATOM 719 C C . LEU A 1 92 ? 9.818 -7.802 -8.211 1.00 96.00 92 LEU A C 1
ATOM 721 O O . LEU A 1 92 ? 9.483 -8.568 -9.123 1.00 96.00 92 LEU A O 1
ATOM 725 N N . GLY A 1 93 ? 10.593 -6.731 -8.420 1.00 95.56 93 GLY A N 1
ATOM 726 C CA . GLY A 1 93 ? 11.154 -6.364 -9.721 1.00 95.56 93 GLY A CA 1
ATOM 727 C C . GLY A 1 93 ? 10.108 -6.013 -10.774 1.00 95.56 93 GLY A C 1
ATOM 728 O O . GLY A 1 93 ? 10.273 -6.342 -11.944 1.00 95.56 93 GLY A O 1
ATOM 729 N N . VAL A 1 94 ? 8.997 -5.405 -10.359 1.00 96.88 94 VAL A N 1
ATOM 730 C CA . VAL A 1 94 ? 7.954 -4.922 -11.277 1.00 96.88 94 VAL A CA 1
ATOM 731 C C . VAL A 1 94 ? 8.384 -3.612 -11.942 1.00 96.88 94 VAL A C 1
ATOM 733 O O . VAL A 1 94 ? 8.039 -3.362 -13.094 1.00 96.88 94 VAL A O 1
ATOM 736 N N . TRP A 1 95 ? 9.139 -2.779 -11.224 1.00 96.62 95 TRP A N 1
ATOM 737 C CA . TRP A 1 95 ? 9.511 -1.439 -11.668 1.00 96.62 95 TRP A CA 1
ATOM 738 C C . TRP A 1 95 ? 10.688 -1.423 -12.644 1.00 96.62 95 TRP A C 1
ATOM 740 O O . TRP A 1 95 ? 11.740 -1.991 -12.333 1.00 96.62 95 TRP A O 1
ATOM 750 N N . PRO A 1 96 ? 10.557 -0.740 -13.797 1.00 92.25 96 PRO A N 1
ATOM 751 C CA . PRO A 1 96 ? 11.664 -0.591 -14.729 1.00 92.25 96 PRO A CA 1
ATOM 752 C C . PRO A 1 96 ? 12.789 0.228 -14.089 1.00 92.25 96 PRO A C 1
ATOM 754 O O . PRO A 1 96 ? 12.553 1.185 -13.353 1.00 92.25 96 PRO A O 1
ATOM 757 N N . GLY A 1 97 ? 14.035 -0.174 -14.341 1.00 90.88 97 GLY A N 1
ATOM 758 C CA . GLY A 1 97 ? 15.218 0.535 -13.842 1.00 90.88 97 GLY A CA 1
ATOM 759 C C . GLY A 1 97 ? 15.453 0.448 -12.328 1.00 90.88 97 GLY A C 1
ATOM 760 O O . GLY A 1 97 ? 16.433 1.007 -11.843 1.00 90.88 97 GLY A O 1
ATOM 761 N N . VAL A 1 98 ? 14.612 -0.269 -11.574 1.00 93.31 98 VAL A N 1
ATOM 762 C CA . VAL A 1 98 ? 14.805 -0.495 -10.136 1.00 93.31 98 VAL A CA 1
ATOM 763 C C . VAL A 1 98 ? 15.382 -1.887 -9.915 1.00 93.31 98 VAL A C 1
ATOM 765 O O . VAL A 1 98 ? 14.758 -2.893 -10.246 1.00 93.31 98 VAL A O 1
ATOM 768 N N . ALA A 1 99 ? 16.572 -1.957 -9.318 1.00 95.56 99 ALA A N 1
ATOM 769 C CA . ALA A 1 99 ? 17.178 -3.226 -8.935 1.00 95.56 99 ALA A CA 1
ATOM 770 C C . ALA A 1 99 ? 16.439 -3.829 -7.717 1.00 95.56 99 ALA A C 1
ATOM 772 O O . ALA A 1 99 ? 16.435 -3.205 -6.650 1.00 95.56 99 ALA A O 1
ATOM 773 N N . PRO A 1 100 ? 15.866 -5.046 -7.811 1.00 95.31 100 PRO A N 1
ATOM 774 C CA . PRO A 1 100 ? 15.084 -5.642 -6.722 1.00 95.31 100 PRO A CA 1
ATOM 775 C C . PRO A 1 100 ? 15.869 -5.811 -5.418 1.00 95.31 100 PRO A C 1
ATOM 777 O O . PRO A 1 100 ? 15.343 -5.608 -4.326 1.00 95.31 100 PRO A O 1
ATOM 780 N N . GLN A 1 101 ? 17.158 -6.143 -5.526 1.00 95.38 101 GLN A N 1
ATOM 781 C CA . GLN A 1 101 ? 18.045 -6.331 -4.377 1.00 95.38 101 GLN A CA 1
ATOM 782 C C . GLN A 1 101 ? 18.282 -5.015 -3.629 1.00 95.38 101 GLN A C 1
ATOM 784 O O . GLN A 1 101 ? 18.345 -5.007 -2.399 1.00 95.38 101 GLN A O 1
ATOM 789 N N . LEU A 1 102 ? 18.379 -3.901 -4.362 1.00 94.12 102 LEU A N 1
ATOM 790 C CA . LEU A 1 102 ? 18.505 -2.571 -3.771 1.00 94.12 102 LEU A CA 1
ATOM 791 C C . LEU A 1 102 ? 17.201 -2.172 -3.072 1.00 94.12 102 LEU A C 1
ATOM 793 O O . LEU A 1 102 ? 17.234 -1.795 -1.905 1.00 94.12 102 LEU A O 1
ATOM 797 N N . ALA A 1 103 ? 16.054 -2.362 -3.732 1.00 94.56 103 ALA A N 1
ATOM 798 C CA . ALA A 1 103 ? 14.744 -2.075 -3.146 1.00 94.56 103 ALA A CA 1
ATOM 799 C C . ALA A 1 103 ? 14.470 -2.898 -1.869 1.00 94.56 103 ALA A C 1
ATOM 801 O O . ALA A 1 103 ? 13.899 -2.391 -0.897 1.00 94.56 103 ALA A O 1
ATOM 802 N N . ALA A 1 104 ? 14.904 -4.163 -1.838 1.00 93.94 104 ALA A N 1
ATOM 803 C CA . ALA A 1 104 ? 14.826 -5.008 -0.648 1.00 93.94 104 ALA A CA 1
ATOM 804 C C . ALA A 1 104 ? 15.703 -4.470 0.490 1.00 93.94 104 ALA A C 1
ATOM 806 O O . ALA A 1 104 ? 15.231 -4.352 1.622 1.00 93.94 104 ALA A O 1
ATOM 807 N N . ARG A 1 105 ? 16.947 -4.081 0.188 1.00 94.81 105 ARG A N 1
ATOM 808 C CA . ARG A 1 105 ? 17.862 -3.484 1.168 1.00 94.81 105 ARG A CA 1
ATOM 809 C C . ARG A 1 105 ? 17.297 -2.195 1.764 1.00 94.81 105 ARG A C 1
ATOM 811 O O . ARG A 1 105 ? 17.195 -2.091 2.979 1.00 94.81 105 ARG A O 1
ATOM 818 N N . GLU A 1 106 ? 16.836 -1.269 0.928 1.00 92.69 106 GLU A N 1
ATOM 819 C CA . GLU A 1 106 ? 16.220 -0.011 1.376 1.00 92.69 106 GLU A CA 1
ATOM 820 C C . GLU A 1 106 ? 14.969 -0.239 2.235 1.00 92.69 106 GLU A C 1
ATOM 822 O O . GLU A 1 106 ? 14.640 0.560 3.112 1.00 92.69 106 GLU A O 1
ATOM 827 N N . SER A 1 107 ? 14.223 -1.313 1.974 1.00 90.62 107 SER A N 1
ATOM 828 C CA . SER A 1 107 ? 13.060 -1.678 2.788 1.00 90.62 107 SER A CA 1
ATOM 829 C C . SER A 1 107 ? 13.478 -2.181 4.173 1.00 90.62 107 SER A C 1
ATOM 831 O O . SER A 1 107 ? 12.873 -1.786 5.168 1.00 90.62 107 SER A O 1
ATOM 833 N N . LEU A 1 108 ? 14.534 -2.996 4.254 1.00 91.06 108 LEU A N 1
ATOM 834 C CA . LEU A 1 108 ? 15.095 -3.467 5.524 1.00 91.06 108 LEU A CA 1
ATOM 835 C C . LEU A 1 108 ? 15.702 -2.323 6.343 1.00 91.06 108 LEU A C 1
ATOM 837 O O . LEU A 1 108 ? 15.453 -2.238 7.545 1.00 91.06 108 LEU A O 1
ATOM 841 N N . ASP A 1 109 ? 16.442 -1.421 5.697 1.00 92.12 109 ASP A N 1
ATOM 842 C CA . ASP A 1 109 ? 17.068 -0.275 6.361 1.00 92.12 109 ASP A CA 1
ATOM 843 C C . ASP A 1 109 ? 16.011 0.628 7.018 1.00 92.12 109 ASP A C 1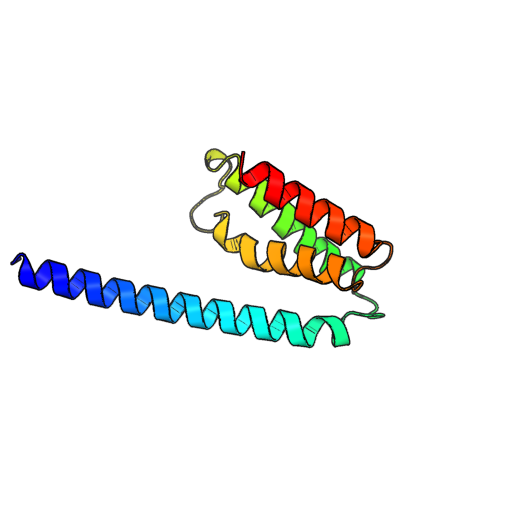
ATOM 845 O O . ASP A 1 109 ? 16.154 1.004 8.181 1.00 92.12 109 ASP A O 1
ATOM 849 N N . ARG A 1 110 ? 14.886 0.876 6.334 1.00 86.50 110 ARG A N 1
ATOM 850 C CA . ARG A 1 110 ? 13.746 1.625 6.892 1.00 86.50 110 ARG A CA 1
ATOM 851 C C . ARG A 1 110 ? 13.100 0.932 8.092 1.00 86.50 110 ARG A C 1
ATOM 853 O O . ARG A 1 110 ? 12.781 1.590 9.077 1.00 86.50 110 ARG A O 1
ATOM 860 N N . ILE A 1 111 ? 12.924 -0.391 8.038 1.00 85.38 111 ILE A N 1
ATOM 861 C CA . ILE A 1 111 ? 12.381 -1.163 9.170 1.00 85.38 111 ILE A CA 1
ATOM 862 C C . ILE A 1 111 ? 13.312 -1.068 10.383 1.00 85.38 111 ILE A C 1
ATOM 864 O O . ILE A 1 111 ? 12.839 -0.972 11.514 1.00 85.38 111 ILE A O 1
ATOM 868 N N . ASN A 1 112 ? 14.626 -1.096 10.161 1.00 86.62 112 ASN A N 1
ATOM 869 C CA . ASN A 1 112 ? 15.606 -0.989 11.236 1.00 86.62 112 ASN A CA 1
ATOM 870 C C . ASN A 1 112 ? 15.639 0.415 11.850 1.00 86.62 112 ASN A C 1
ATOM 872 O O . ASN A 1 112 ? 15.754 0.528 13.066 1.00 86.62 112 ASN A O 1
ATOM 876 N N . GLN A 1 113 ? 15.491 1.464 11.037 1.00 84.38 113 GLN A N 1
ATOM 877 C CA . GLN A 1 113 ? 15.400 2.848 11.513 1.00 84.38 113 GLN A CA 1
ATOM 878 C C . GLN A 1 113 ? 14.130 3.101 12.332 1.00 84.38 113 GLN A C 1
ATOM 880 O O . GLN A 1 113 ? 14.199 3.763 13.355 1.00 84.38 113 GLN A O 1
ATOM 885 N N . ALA A 1 114 ? 12.988 2.527 11.941 1.00 76.31 114 ALA A N 1
ATOM 886 C CA . ALA A 1 114 ? 11.726 2.691 12.671 1.00 76.31 114 ALA A CA 1
ATOM 887 C C . ALA A 1 114 ? 11.691 1.991 14.048 1.00 76.31 114 ALA A C 1
ATOM 889 O O . ALA A 1 114 ? 10.752 2.192 14.813 1.00 76.31 114 ALA A O 1
ATOM 890 N N . LYS A 1 115 ? 12.668 1.122 14.345 1.00 70.88 115 LYS A N 1
ATOM 891 C CA . LYS A 1 115 ? 12.784 0.394 15.622 1.00 70.88 115 LYS A CA 1
ATOM 892 C C . LYS A 1 115 ? 13.728 1.059 16.630 1.00 70.88 115 LYS A C 1
ATOM 894 O O . LYS A 1 115 ? 13.822 0.561 17.751 1.00 70.88 115 LYS A O 1
ATOM 899 N N . GLN A 1 116 ? 14.464 2.088 16.213 1.00 58.22 116 GLN A N 1
ATOM 900 C CA . GLN A 1 116 ? 15.373 2.870 17.058 1.00 58.22 116 GLN A CA 1
ATOM 901 C C . GLN A 1 116 ? 14.637 4.075 17.636 1.00 58.22 116 GLN A C 1
ATOM 903 O O . GLN A 1 116 ? 14.950 4.420 18.795 1.00 58.22 116 GLN A O 1
#

Secondary structure (DSSP, 8-state):
--HHHHHHHHHHHHHHHHHHHHHHHHHHHHHHHHHHHHHTT-TTHHHHHHHHHHHHHHHHHHHH-GGG--STT--HHHHHHHHHHHHHHHHTT-STT--HHHHHHHHHHHHHHTT-

pLDDT: mean 93.88, std 5.91, range [58.22, 97.81]

Foldseek 3Di:
DDPVVVVVVVVVVVVVVVVVVVVVVVVLVVCLVPVLVVQAVDPCNVVLLVVLVVLLVLLVCCVVPVVPAPDPCRHSVNSVSSNVSNLSCLLVVSDPPRDNVVSVVVVVVVVVVVVD